Protein AF-A0A821A678-F1 (afdb_monomer_lite)

Structure (mmCIF, N/CA/C/O backbone):
data_AF-A0A821A678-F1
#
_entry.id   AF-A0A821A678-F1
#
loop_
_atom_site.group_PDB
_atom_site.id
_atom_site.type_symbol
_atom_site.label_atom_id
_atom_site.label_alt_id
_atom_site.label_comp_id
_atom_site.label_asym_id
_atom_site.label_entity_id
_atom_site.label_seq_id
_atom_site.pdbx_PDB_ins_code
_atom_site.Cartn_x
_atom_site.Cartn_y
_atom_site.Cartn_z
_atom_site.occupancy
_atom_site.B_iso_or_equiv
_atom_site.auth_seq_id
_atom_site.auth_comp_id
_atom_site.auth_asym_id
_atom_site.auth_atom_id
_atom_site.pdbx_PDB_model_num
ATOM 1 N N . MET A 1 1 ? 10.673 -3.385 -6.335 1.00 91.31 1 MET A N 1
ATOM 2 C CA . MET A 1 1 ? 9.735 -3.909 -7.365 1.00 91.31 1 MET A CA 1
ATOM 3 C C . MET A 1 1 ? 10.298 -3.619 -8.754 1.00 91.31 1 MET A C 1
ATOM 5 O O . MET A 1 1 ? 10.799 -2.521 -8.944 1.00 91.31 1 MET A O 1
ATOM 9 N N . LEU A 1 2 ? 10.217 -4.550 -9.714 1.00 95.25 2 LEU A N 1
ATOM 10 C CA . LEU A 1 2 ? 10.747 -4.357 -11.073 1.00 95.25 2 LEU A CA 1
ATOM 11 C C . LEU A 1 2 ? 9.657 -4.546 -12.132 1.00 95.25 2 LEU A C 1
ATOM 13 O O . LEU A 1 2 ? 8.991 -5.575 -12.169 1.00 95.25 2 LEU A O 1
ATOM 17 N N . ILE A 1 3 ? 9.540 -3.573 -13.033 1.00 97.12 3 ILE A N 1
ATOM 18 C CA . ILE A 1 3 ? 8.805 -3.689 -14.294 1.00 97.12 3 ILE A CA 1
ATOM 19 C C . ILE A 1 3 ? 9.827 -3.499 -15.412 1.00 97.12 3 ILE A C 1
ATOM 21 O O . ILE A 1 3 ? 10.533 -2.486 -15.424 1.00 97.12 3 ILE A O 1
ATOM 25 N N . LEU A 1 4 ? 9.930 -4.463 -16.334 1.00 97.50 4 LEU A N 1
ATOM 26 C CA . LEU A 1 4 ? 10.913 -4.372 -17.417 1.00 97.50 4 LEU A CA 1
ATOM 27 C C . LEU A 1 4 ? 10.661 -3.108 -18.259 1.00 97.50 4 LEU A C 1
ATOM 29 O O . LEU A 1 4 ? 9.494 -2.783 -18.504 1.00 97.50 4 LEU A O 1
ATOM 33 N N . PRO A 1 5 ? 11.718 -2.432 -18.752 1.00 97.25 5 PRO A N 1
ATOM 34 C CA . PRO A 1 5 ? 11.612 -1.162 -19.473 1.00 97.25 5 PRO A CA 1
ATOM 35 C C . PRO A 1 5 ? 10.503 -1.074 -20.540 1.00 97.25 5 PRO A C 1
ATOM 37 O O . PRO A 1 5 ? 9.757 -0.095 -20.513 1.00 97.2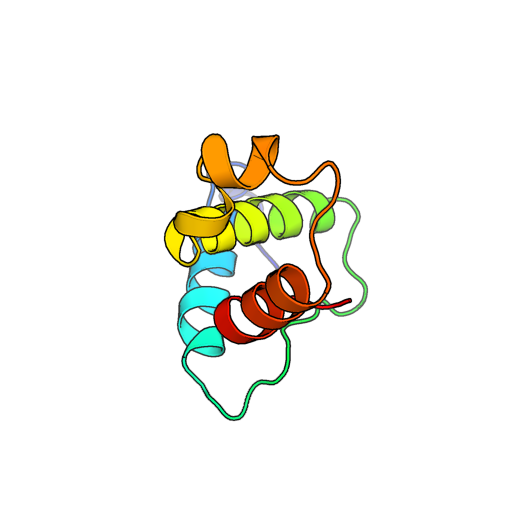5 5 PRO A O 1
ATOM 40 N N . PRO A 1 6 ? 10.288 -2.073 -21.428 1.00 97.88 6 PRO A N 1
ATOM 41 C CA . PRO A 1 6 ? 9.236 -1.974 -22.450 1.00 97.88 6 PRO A CA 1
ATOM 42 C C . PRO A 1 6 ? 7.799 -1.974 -21.894 1.00 97.88 6 PRO A C 1
ATOM 44 O O . PRO A 1 6 ? 6.865 -1.613 -22.613 1.00 97.88 6 PRO A O 1
ATOM 47 N N . TYR A 1 7 ? 7.610 -2.360 -20.629 1.00 97.62 7 TYR A N 1
ATOM 48 C CA . TYR A 1 7 ? 6.314 -2.435 -19.947 1.00 97.62 7 TYR A CA 1
ATOM 49 C C . TYR A 1 7 ? 6.127 -1.326 -18.897 1.00 97.62 7 TYR A C 1
ATOM 51 O O . TYR A 1 7 ? 5.142 -1.306 -18.163 1.00 97.62 7 TYR A O 1
ATOM 59 N N . GLN A 1 8 ? 7.049 -0.374 -18.785 1.00 96.31 8 GLN A N 1
ATOM 60 C CA . GLN A 1 8 ? 6.886 0.738 -17.850 1.00 96.31 8 GLN A CA 1
ATOM 61 C C . GLN A 1 8 ? 5.824 1.735 -18.340 1.00 96.31 8 GLN A C 1
ATOM 63 O O . GLN A 1 8 ? 5.483 1.784 -19.521 1.00 96.31 8 GLN A O 1
ATOM 68 N N . ARG A 1 9 ? 5.271 2.530 -17.411 1.00 94.44 9 ARG A N 1
ATOM 69 C CA . ARG A 1 9 ? 4.270 3.592 -17.670 1.00 94.44 9 ARG A CA 1
ATOM 70 C C . ARG A 1 9 ? 2.958 3.134 -18.334 1.00 94.44 9 ARG A C 1
ATOM 72 O O . ARG A 1 9 ? 2.234 3.945 -18.895 1.00 94.44 9 ARG A O 1
ATOM 79 N N . ARG A 1 10 ? 2.618 1.844 -18.227 1.00 96.75 10 ARG A N 1
ATOM 80 C CA . ARG A 1 10 ? 1.360 1.251 -18.739 1.00 96.75 10 ARG A CA 1
ATOM 81 C C . ARG A 1 10 ? 0.444 0.699 -17.639 1.00 96.75 10 ARG A C 1
ATOM 83 O O . ARG A 1 10 ? -0.439 -0.103 -17.906 1.00 96.75 10 ARG A O 1
ATOM 90 N N . GLY A 1 11 ? 0.688 1.076 -16.383 1.00 96.12 11 GLY A N 1
ATOM 91 C CA . GLY A 1 11 ? -0.101 0.621 -15.231 1.00 96.12 11 GLY A CA 1
ATOM 92 C C . GLY A 1 11 ? 0.299 -0.742 -14.651 1.00 96.12 11 GLY A C 1
ATOM 93 O O . GLY A 1 11 ? -0.231 -1.123 -13.614 1.00 96.12 11 GLY A O 1
ATOM 94 N N . HIS A 1 12 ? 1.271 -1.455 -15.231 1.00 97.81 12 HIS A N 1
ATOM 95 C CA . HIS A 1 12 ? 1.681 -2.777 -14.734 1.00 97.81 12 HIS A CA 1
ATOM 96 C C . HIS A 1 12 ? 2.184 -2.768 -13.284 1.00 97.81 12 HIS A C 1
ATOM 98 O O . HIS A 1 12 ? 1.834 -3.667 -12.526 1.00 97.81 12 HIS A O 1
ATOM 104 N N . GLY A 1 13 ? 2.939 -1.741 -12.876 1.00 97.31 13 GLY A N 1
ATOM 105 C CA . GLY A 1 13 ? 3.373 -1.591 -11.482 1.00 97.31 13 GLY A CA 1
ATOM 106 C C . GLY A 1 13 ? 2.196 -1.470 -10.511 1.00 97.31 13 GLY A C 1
ATOM 107 O O . GLY A 1 13 ? 2.179 -2.143 -9.487 1.00 97.31 13 GLY A O 1
ATOM 108 N N . ARG A 1 14 ? 1.175 -0.684 -10.879 1.00 97.25 14 ARG A N 1
ATOM 109 C CA . ARG A 1 14 ? -0.065 -0.542 -10.102 1.00 97.25 14 ARG A CA 1
ATOM 110 C C . ARG A 1 14 ? -0.788 -1.878 -10.006 1.00 97.25 14 ARG A C 1
ATOM 112 O O . ARG A 1 14 ? -1.064 -2.326 -8.904 1.00 97.25 14 ARG A O 1
ATOM 119 N N . CYS A 1 15 ? -1.027 -2.546 -11.137 1.00 97.81 15 CYS A N 1
ATOM 120 C CA . CYS A 1 15 ? -1.704 -3.844 -11.160 1.00 97.81 15 CYS A CA 1
ATOM 121 C C . CYS A 1 15 ? -0.984 -4.892 -10.302 1.00 97.81 15 CYS A C 1
ATOM 123 O O . CYS A 1 15 ? -1.633 -5.602 -9.536 1.00 97.81 15 CYS A O 1
ATOM 125 N N . LEU A 1 16 ? 0.346 -4.969 -10.412 1.00 98.00 16 LEU A N 1
ATOM 126 C CA . LEU A 1 16 ? 1.161 -5.900 -9.638 1.00 98.00 16 LEU A CA 1
ATOM 127 C C . LEU A 1 16 ? 1.059 -5.608 -8.138 1.00 98.00 16 LEU A C 1
ATOM 129 O O . LEU A 1 16 ? 0.759 -6.509 -7.359 1.00 98.00 16 LEU A O 1
ATOM 133 N N . LEU A 1 17 ? 1.250 -4.350 -7.739 1.00 97.19 17 LEU A N 1
ATOM 134 C CA . LEU A 1 17 ? 1.196 -3.959 -6.335 1.00 97.19 17 LEU A CA 1
ATOM 135 C C . LEU A 1 17 ? -0.208 -4.170 -5.748 1.00 97.19 17 LEU A C 1
ATOM 137 O O . LEU A 1 17 ? -0.351 -4.762 -4.684 1.00 97.19 17 LEU A O 1
ATOM 141 N N . THR A 1 18 ? -1.262 -3.793 -6.475 1.00 97.44 18 THR A N 1
ATOM 142 C CA . THR A 1 18 ? -2.651 -4.054 -6.076 1.00 97.44 18 THR A CA 1
ATOM 143 C C . THR A 1 18 ? -2.935 -5.549 -5.913 1.00 97.44 18 THR A C 1
ATOM 145 O O . THR A 1 18 ? -3.669 -5.929 -5.000 1.00 97.44 18 THR A O 1
ATOM 148 N N . ALA A 1 19 ? -2.385 -6.414 -6.771 1.00 97.56 19 ALA A N 1
ATOM 149 C CA . ALA A 1 19 ? -2.541 -7.862 -6.636 1.00 97.56 19 ALA A CA 1
ATOM 150 C C . ALA A 1 19 ? -1.872 -8.385 -5.356 1.00 97.56 19 ALA A C 1
ATOM 152 O O . ALA A 1 19 ? -2.523 -9.104 -4.601 1.00 97.56 19 ALA A O 1
ATOM 153 N N . ILE A 1 20 ? -0.637 -7.949 -5.076 1.00 96.62 20 ILE A N 1
ATOM 154 C CA . ILE A 1 20 ? 0.104 -8.294 -3.851 1.00 96.62 20 ILE A CA 1
ATOM 155 C C . ILE A 1 20 ? -0.700 -7.897 -2.607 1.00 96.62 20 ILE A C 1
ATOM 157 O O . ILE A 1 20 ? -0.981 -8.740 -1.761 1.00 96.62 20 ILE A O 1
ATOM 161 N N . TYR A 1 21 ? -1.154 -6.644 -2.5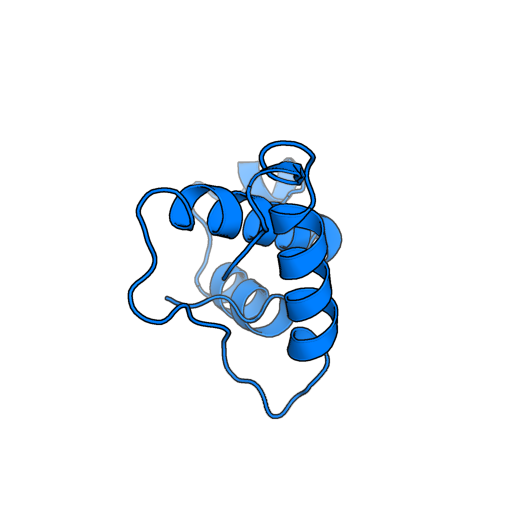20 1.00 96.25 21 TYR A N 1
ATOM 162 C CA . TYR A 1 21 ? -1.957 -6.179 -1.383 1.00 96.25 21 TYR A CA 1
ATOM 163 C C . TYR A 1 21 ? -3.285 -6.937 -1.238 1.00 96.25 21 TYR A C 1
ATOM 165 O O . TYR A 1 21 ? -3.720 -7.239 -0.128 1.00 96.25 21 TYR A O 1
ATOM 173 N N . ASN A 1 22 ? -3.962 -7.245 -2.349 1.00 95.94 22 ASN A N 1
ATOM 174 C CA . ASN A 1 22 ? -5.229 -7.977 -2.309 1.00 95.94 22 ASN A CA 1
ATOM 175 C C . ASN A 1 22 ? -5.084 -9.418 -1.818 1.00 95.94 22 ASN A C 1
ATOM 177 O O . ASN A 1 22 ? -6.063 -9.965 -1.304 1.00 95.94 22 ASN A O 1
ATOM 181 N N . ASP A 1 23 ? -3.921 -10.022 -2.029 1.00 96.12 23 ASP A N 1
ATOM 182 C CA . ASP A 1 23 ? -3.592 -11.342 -1.514 1.00 96.12 23 ASP A CA 1
ATOM 183 C C . ASP A 1 23 ? -3.209 -11.252 -0.032 1.00 96.12 23 ASP A C 1
ATOM 185 O O . ASP A 1 23 ? -3.922 -11.772 0.827 1.00 96.12 23 ASP A O 1
ATOM 189 N N . LEU A 1 24 ? -2.178 -10.462 0.280 1.00 95.75 24 LEU A N 1
ATOM 190 C CA . LEU A 1 24 ? -1.597 -10.376 1.620 1.00 95.75 24 LEU A CA 1
ATOM 191 C C . LEU A 1 24 ? -2.561 -9.837 2.682 1.00 95.75 24 LEU A C 1
ATOM 193 O O . LEU A 1 24 ? -2.550 -10.341 3.801 1.00 95.75 24 LEU A O 1
ATOM 197 N N . ARG A 1 25 ? -3.448 -8.876 2.372 1.00 94.19 25 ARG A N 1
ATOM 198 C CA . ARG A 1 25 ? -4.367 -8.339 3.400 1.00 94.19 25 ARG A CA 1
ATOM 199 C C . ARG A 1 25 ? -5.364 -9.374 3.930 1.00 94.19 25 ARG A C 1
ATOM 201 O O . ARG A 1 25 ? -5.959 -9.161 4.980 1.00 94.19 25 ARG A O 1
ATOM 208 N N . LYS A 1 26 ? -5.623 -10.443 3.166 1.00 93.69 26 LYS A N 1
ATOM 209 C CA . LYS A 1 26 ? -6.542 -11.519 3.567 1.00 93.69 26 LYS A CA 1
ATOM 210 C C . LYS A 1 26 ? -5.884 -12.492 4.543 1.00 93.69 26 LYS A C 1
ATOM 212 O O . LYS A 1 26 ? -6.592 -13.266 5.180 1.00 93.69 26 LYS A O 1
ATOM 217 N N . ASP A 1 27 ? -4.557 -12.476 4.635 1.00 95.00 27 ASP A N 1
ATOM 218 C CA . ASP A 1 27 ? -3.808 -13.325 5.545 1.00 95.00 27 ASP A CA 1
ATOM 219 C C . ASP A 1 27 ? -3.748 -12.674 6.931 1.00 95.00 27 ASP A C 1
ATOM 221 O O . ASP A 1 27 ? -3.090 -11.656 7.141 1.00 95.00 27 ASP A O 1
ATOM 225 N N . SER A 1 28 ? -4.425 -13.285 7.904 1.00 93.00 28 SER A N 1
ATOM 226 C CA . SER A 1 28 ? -4.464 -12.800 9.287 1.00 93.00 28 SER A CA 1
ATOM 227 C C . SER A 1 28 ? -3.109 -12.859 9.998 1.00 93.00 28 SER A C 1
ATOM 229 O O . SER A 1 28 ? -2.973 -12.303 11.085 1.00 93.00 28 SER A O 1
ATOM 231 N N . ARG A 1 29 ? -2.116 -13.552 9.427 1.00 95.50 29 ARG A N 1
ATOM 232 C CA . ARG A 1 29 ? -0.746 -13.614 9.957 1.00 95.50 29 ARG A CA 1
ATOM 233 C C . ARG A 1 29 ? 0.077 -12.384 9.572 1.00 95.50 29 ARG A C 1
ATOM 235 O O . ARG A 1 29 ? 1.131 -12.168 10.162 1.00 95.50 29 ARG A O 1
ATOM 242 N N . ILE A 1 30 ? -0.379 -11.601 8.593 1.00 94.69 30 ILE A N 1
ATOM 243 C CA . ILE A 1 30 ? 0.299 -10.390 8.129 1.00 94.69 30 ILE A CA 1
ATOM 244 C C . ILE A 1 30 ? -0.176 -9.192 8.955 1.00 94.69 30 ILE A C 1
ATOM 246 O O . ILE A 1 30 ? -1.370 -8.888 9.013 1.00 94.69 30 ILE A O 1
ATOM 250 N N . GLN A 1 31 ? 0.779 -8.506 9.584 1.00 92.88 31 GLN A N 1
ATOM 251 C CA . GLN A 1 31 ? 0.527 -7.307 10.383 1.00 92.88 31 GLN A CA 1
ATOM 252 C C . GLN A 1 31 ? 0.420 -6.057 9.501 1.00 92.88 31 GLN A C 1
ATOM 254 O O . GLN A 1 31 ? -0.576 -5.340 9.567 1.00 92.88 31 GLN A O 1
ATOM 259 N N . ASP A 1 32 ? 1.430 -5.814 8.673 1.00 93.75 32 ASP A N 1
ATOM 260 C CA . ASP A 1 32 ? 1.514 -4.698 7.738 1.00 93.75 32 ASP A CA 1
ATOM 261 C C . ASP A 1 32 ? 2.402 -5.052 6.532 1.00 93.75 32 ASP A C 1
ATOM 263 O O . ASP A 1 32 ? 3.124 -6.051 6.536 1.00 93.75 32 ASP A O 1
ATOM 267 N N . ILE A 1 33 ? 2.289 -4.265 5.460 1.00 94.06 33 ILE A N 1
ATOM 268 C CA . ILE A 1 33 ? 3.039 -4.433 4.211 1.00 94.06 33 ILE A CA 1
ATOM 269 C C . ILE A 1 33 ? 3.980 -3.238 4.050 1.00 94.06 33 ILE A C 1
ATOM 271 O O . ILE A 1 33 ? 3.533 -2.102 3.904 1.00 94.06 33 ILE A O 1
ATOM 275 N N . THR A 1 34 ? 5.286 -3.508 4.031 1.00 94.25 34 THR A N 1
ATOM 276 C CA . THR A 1 34 ? 6.350 -2.500 3.931 1.00 94.25 34 THR A CA 1
ATOM 277 C C . THR A 1 34 ? 7.139 -2.628 2.626 1.00 94.25 34 THR A C 1
ATOM 279 O O . THR A 1 34 ? 7.148 -3.674 1.974 1.00 94.25 34 THR A O 1
ATOM 282 N N . GLY A 1 35 ? 7.803 -1.541 2.225 1.00 91.50 35 GLY A N 1
ATOM 283 C CA . GLY A 1 35 ? 8.815 -1.551 1.168 1.00 91.50 35 GLY A CA 1
ATOM 284 C C . GLY A 1 35 ? 10.213 -1.466 1.775 1.00 91.50 35 GLY A C 1
ATOM 285 O O . GLY A 1 35 ? 10.460 -0.599 2.607 1.00 91.50 35 GLY A O 1
ATOM 286 N N . GLU A 1 36 ? 11.117 -2.348 1.357 1.00 94.25 36 GLU A N 1
ATOM 287 C CA . GLU A 1 36 ? 12.547 -2.249 1.666 1.00 94.25 36 GLU A CA 1
ATOM 288 C C . GLU A 1 36 ? 13.159 -1.128 0.817 1.00 94.25 36 GLU A C 1
ATOM 290 O O . GLU A 1 36 ? 13.074 -1.191 -0.412 1.00 94.25 36 GLU A O 1
ATOM 295 N N . ASP A 1 37 ? 13.697 -0.094 1.473 1.00 94.38 37 ASP A N 1
ATOM 296 C CA . ASP A 1 37 ? 14.327 1.087 0.863 1.00 94.38 37 ASP A CA 1
ATOM 297 C C . ASP A 1 37 ? 13.587 1.599 -0.393 1.00 94.38 37 ASP A C 1
ATOM 299 O O . ASP A 1 37 ? 14.102 1.525 -1.517 1.00 94.38 37 ASP A O 1
ATOM 303 N N . PRO A 1 38 ? 12.334 2.079 -0.239 1.00 93.44 38 PRO A N 1
ATOM 304 C CA . PRO A 1 38 ? 11.494 2.435 -1.373 1.00 93.44 38 PRO A CA 1
ATOM 305 C C . PRO A 1 38 ? 12.118 3.579 -2.176 1.00 93.44 38 PRO A C 1
ATOM 307 O O . PRO A 1 38 ? 12.494 4.612 -1.626 1.00 93.44 38 PRO A O 1
ATOM 310 N N . SER A 1 39 ? 12.183 3.411 -3.497 1.00 94.50 39 SER A N 1
ATOM 311 C CA . SER A 1 39 ? 12.652 4.469 -4.391 1.00 94.50 39 SER A CA 1
ATOM 312 C C . SER A 1 39 ? 11.647 5.619 -4.491 1.00 94.50 39 SER A C 1
ATOM 314 O O . SER A 1 39 ? 10.440 5.420 -4.328 1.00 94.50 39 SER A O 1
ATOM 316 N N . ASP A 1 40 ? 12.129 6.802 -4.876 1.00 95.38 40 ASP A N 1
ATOM 317 C CA . ASP A 1 40 ? 11.293 7.997 -5.074 1.00 95.38 40 ASP A CA 1
ATOM 318 C C . ASP A 1 40 ? 10.147 7.773 -6.074 1.00 95.38 40 ASP A C 1
ATOM 320 O O . ASP A 1 40 ? 9.072 8.351 -5.942 1.00 95.38 40 ASP A O 1
ATOM 324 N N . GLU A 1 41 ? 10.338 6.900 -7.068 1.00 92.44 41 GLU A N 1
ATOM 325 C CA . GLU A 1 41 ? 9.289 6.538 -8.029 1.00 92.44 41 GLU A CA 1
ATOM 326 C C . GLU A 1 41 ? 8.278 5.525 -7.467 1.00 92.44 41 GLU A C 1
ATOM 328 O O . GLU A 1 41 ? 7.143 5.443 -7.945 1.00 92.44 41 GLU A O 1
ATOM 333 N N . PHE A 1 42 ? 8.674 4.729 -6.469 1.00 94.69 42 PHE A N 1
ATOM 334 C CA . PHE A 1 42 ? 7.810 3.727 -5.850 1.00 94.69 42 PHE A CA 1
ATOM 335 C C . PHE A 1 42 ? 6.834 4.350 -4.849 1.00 94.69 42 PHE A C 1
ATOM 337 O O . PHE A 1 42 ? 5.687 3.909 -4.784 1.00 94.69 42 PHE A O 1
ATOM 344 N N . ILE A 1 43 ? 7.255 5.381 -4.110 1.00 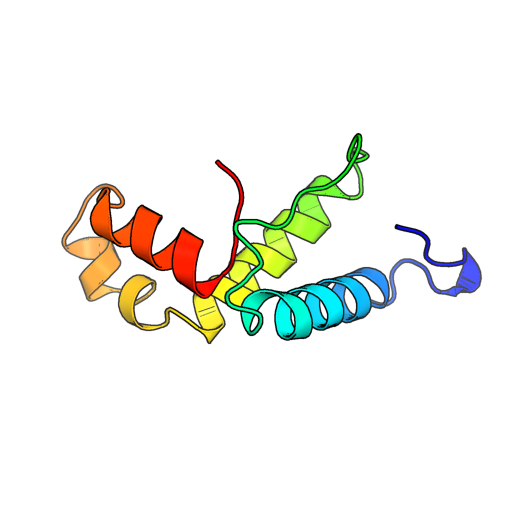95.06 43 ILE A N 1
ATOM 345 C CA . ILE A 1 43 ? 6.435 6.020 -3.068 1.00 95.06 43 ILE A CA 1
ATOM 346 C C . ILE A 1 43 ? 5.071 6.488 -3.623 1.00 95.06 43 ILE A C 1
ATOM 348 O O . ILE A 1 43 ? 4.049 6.006 -3.130 1.00 95.06 43 ILE A O 1
ATOM 352 N N . PRO A 1 44 ? 4.989 7.279 -4.718 1.00 95.19 44 PRO A N 1
ATOM 353 C CA . PRO A 1 44 ? 3.702 7.733 -5.254 1.00 95.19 44 PRO A CA 1
ATOM 354 C C . PRO A 1 44 ? 2.814 6.589 -5.754 1.00 95.19 44 PRO A C 1
ATOM 356 O O . PRO A 1 44 ? 1.586 6.664 -5.698 1.00 95.19 44 PRO A O 1
ATOM 359 N N . LEU A 1 45 ? 3.425 5.516 -6.266 1.00 95.81 45 LEU A N 1
ATOM 360 C CA . LEU A 1 45 ? 2.696 4.332 -6.703 1.00 95.81 45 LEU A CA 1
ATOM 361 C C . LEU A 1 45 ? 2.079 3.588 -5.512 1.00 95.81 45 LEU A C 1
ATOM 363 O O . LEU A 1 45 ? 0.930 3.149 -5.595 1.00 95.81 45 LEU A O 1
ATOM 367 N N . SER A 1 46 ? 2.841 3.448 -4.426 1.00 94.88 46 SER A N 1
ATOM 368 C CA . SER A 1 46 ? 2.380 2.830 -3.185 1.00 94.88 46 SER A CA 1
ATOM 369 C C . SER A 1 46 ? 1.250 3.634 -2.549 1.00 94.88 46 SER A C 1
ATOM 371 O O . SER A 1 46 ? 0.236 3.049 -2.164 1.00 94.88 46 SER A O 1
ATOM 373 N N . ASP A 1 47 ? 1.367 4.963 -2.519 1.00 94.50 47 ASP A N 1
ATOM 374 C CA . ASP A 1 47 ? 0.331 5.861 -1.997 1.00 94.50 47 ASP A CA 1
ATOM 375 C C . ASP A 1 47 ? -0.969 5.739 -2.795 1.00 94.50 47 ASP A C 1
ATOM 377 O O . ASP A 1 47 ? -2.048 5.571 -2.222 1.00 94.50 47 ASP A O 1
ATOM 381 N N . LEU A 1 48 ? -0.871 5.747 -4.129 1.00 95.19 48 LEU A N 1
ATOM 382 C CA . LEU A 1 48 ? -2.026 5.579 -5.007 1.00 95.19 48 LEU A CA 1
ATOM 383 C C . LEU A 1 48 ? -2.734 4.242 -4.754 1.00 95.19 48 LEU A C 1
ATOM 385 O O . LEU A 1 48 ? -3.952 4.209 -4.583 1.00 95.19 48 LEU A O 1
ATOM 389 N N . VAL A 1 49 ? -1.984 3.137 -4.714 1.00 95.94 49 VAL A N 1
ATOM 390 C CA . VAL A 1 49 ? -2.562 1.806 -4.476 1.00 95.94 49 VAL A CA 1
ATOM 391 C C . VAL A 1 49 ? -3.191 1.722 -3.086 1.00 95.94 49 VAL A C 1
ATOM 393 O O . VAL A 1 49 ? -4.294 1.194 -2.954 1.00 95.94 49 VAL A O 1
ATOM 396 N N . SER A 1 50 ? -2.545 2.286 -2.068 1.00 93.00 50 SER A N 1
ATOM 397 C CA . SER A 1 50 ? -3.066 2.325 -0.699 1.00 93.00 50 SER A CA 1
ATOM 398 C C . SER A 1 50 ? -4.389 3.089 -0.616 1.00 93.00 50 SER A C 1
ATOM 400 O O . SER A 1 50 ? -5.349 2.598 -0.021 1.00 93.00 50 SER A O 1
ATOM 402 N N . LEU A 1 51 ? -4.485 4.248 -1.274 1.00 92.81 51 LEU A N 1
ATOM 403 C CA . LEU A 1 51 ? -5.722 5.030 -1.350 1.00 92.81 51 LEU A CA 1
ATOM 404 C C . LEU A 1 51 ? -6.843 4.270 -2.063 1.00 92.81 51 LEU A C 1
ATOM 406 O O . LEU A 1 51 ? -7.980 4.272 -1.593 1.00 92.81 51 LEU A O 1
ATOM 410 N N . GLU A 1 52 ? -6.538 3.585 -3.165 1.00 94.00 52 GLU A N 1
ATOM 411 C CA . GLU A 1 52 ? -7.520 2.777 -3.896 1.00 94.00 52 GLU A CA 1
ATOM 412 C C . GLU A 1 52 ? -8.044 1.602 -3.064 1.00 94.00 52 GLU A C 1
ATOM 414 O O . GLU A 1 52 ? -9.236 1.290 -3.109 1.00 94.00 52 GLU A O 1
ATOM 419 N N . LEU A 1 53 ? -7.177 0.964 -2.274 1.00 93.25 53 LEU A N 1
ATOM 420 C CA . LEU A 1 53 ? -7.572 -0.094 -1.345 1.00 93.25 53 LEU A CA 1
ATOM 421 C C . LEU A 1 53 ? -8.463 0.458 -0.232 1.00 93.25 53 LEU A C 1
ATOM 423 O O . LEU A 1 53 ? -9.526 -0.105 0.021 1.00 93.25 53 LEU A O 1
ATOM 427 N N . CYS A 1 54 ? -8.075 1.578 0.379 1.00 92.12 54 CYS A N 1
ATOM 428 C CA . CYS A 1 54 ? -8.872 2.246 1.402 1.00 92.12 54 CYS A CA 1
ATOM 429 C C . CYS A 1 54 ? -10.246 2.650 0.864 1.00 92.12 54 CYS A C 1
ATOM 431 O O . CYS A 1 54 ? -11.256 2.313 1.469 1.00 92.12 54 CYS A O 1
ATOM 433 N N . HIS A 1 55 ? -10.323 3.280 -0.308 1.00 91.81 55 HIS A N 1
ATOM 434 C CA . HIS A 1 55 ? -11.609 3.627 -0.911 1.00 91.81 55 HIS A CA 1
ATOM 435 C C . HIS A 1 55 ? -12.464 2.375 -1.172 1.00 91.81 55 HIS A C 1
ATOM 437 O O . HIS A 1 55 ? -13.682 2.393 -0.989 1.00 91.81 55 HIS A O 1
ATOM 443 N N . LYS A 1 56 ? -11.846 1.278 -1.619 1.00 93.44 56 LYS A N 1
ATOM 4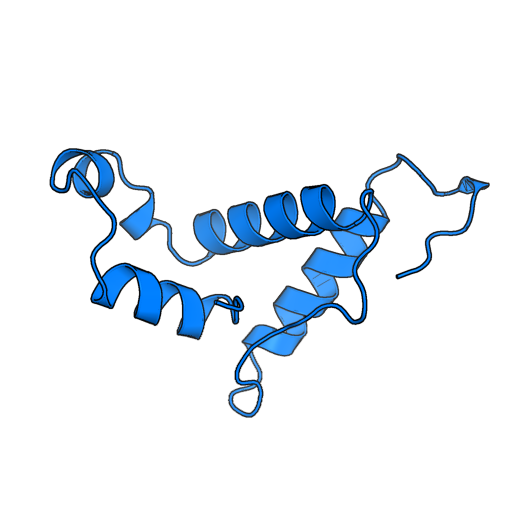44 C CA . LYS A 1 56 ? -12.563 0.047 -1.959 1.00 93.44 56 LYS A CA 1
ATOM 445 C C . LYS A 1 56 ? -13.082 -0.709 -0.735 1.00 93.44 56 LYS A C 1
ATOM 447 O O . LYS A 1 56 ? -14.187 -1.240 -0.794 1.00 93.44 56 LYS A O 1
ATOM 452 N N . TYR A 1 57 ? -12.285 -0.811 0.327 1.00 92.56 57 TYR A N 1
ATOM 453 C CA . TYR A 1 57 ? -12.591 -1.657 1.488 1.00 92.56 57 TYR A CA 1
ATOM 454 C C . TYR A 1 57 ? -13.073 -0.879 2.713 1.00 92.56 57 TYR A C 1
ATOM 456 O O . TYR A 1 57 ? -13.578 -1.493 3.646 1.00 92.56 57 TYR A O 1
ATOM 464 N N . LEU A 1 58 ? -12.962 0.450 2.702 1.00 91.00 58 LEU A N 1
ATOM 465 C CA . LEU A 1 58 ? -13.387 1.335 3.787 1.00 91.00 58 LEU A CA 1
ATOM 466 C C . LEU A 1 58 ? -14.333 2.435 3.270 1.00 91.00 58 LEU A C 1
ATOM 468 O O . LEU A 1 58 ? -14.109 3.608 3.577 1.00 91.00 58 LEU A O 1
ATOM 472 N N . PRO A 1 59 ? -15.381 2.115 2.483 1.00 88.00 59 PRO A N 1
ATOM 473 C CA . PRO A 1 59 ? -16.229 3.131 1.852 1.00 88.00 59 PRO A CA 1
ATOM 474 C C . PRO A 1 59 ? -16.832 4.109 2.871 1.00 88.00 59 PRO A C 1
ATOM 476 O O . PRO A 1 59 ? -16.935 5.301 2.590 1.00 88.00 59 PRO A O 1
ATOM 479 N N . ASP A 1 60 ? -17.129 3.630 4.081 1.00 85.69 60 ASP A N 1
ATOM 480 C CA . ASP A 1 60 ? -17.715 4.421 5.165 1.00 85.69 60 ASP A CA 1
ATOM 481 C C . ASP A 1 60 ? -16.791 5.539 5.673 1.00 85.69 60 ASP A C 1
ATOM 483 O O . ASP A 1 60 ? -17.270 6.599 6.085 1.00 85.69 60 ASP A O 1
ATOM 487 N N . LEU A 1 61 ? -15.466 5.347 5.601 1.00 82.75 61 LEU A N 1
ATOM 488 C CA . LEU A 1 61 ? -14.487 6.379 5.967 1.00 82.75 61 LEU A CA 1
ATOM 489 C C . LEU A 1 61 ? -14.417 7.502 4.925 1.00 82.75 61 LEU A C 1
ATOM 491 O O . LEU A 1 61 ? -14.060 8.628 5.267 1.00 82.75 61 LEU A O 1
ATOM 495 N N . PHE A 1 62 ? -14.780 7.212 3.672 1.00 81.12 62 PHE A N 1
ATOM 496 C CA . PHE A 1 62 ? -14.751 8.169 2.562 1.00 81.12 62 PHE A CA 1
ATOM 497 C C . PHE A 1 62 ? -16.115 8.816 2.285 1.00 81.12 62 PHE A C 1
ATOM 499 O O . PHE A 1 62 ? -16.245 9.620 1.360 1.00 81.12 62 PHE A O 1
ATOM 506 N N . LEU A 1 63 ? -17.138 8.519 3.094 1.00 84.12 63 LEU A N 1
ATOM 507 C CA . LEU A 1 63 ? -18.419 9.213 3.016 1.00 84.12 63 LEU A CA 1
ATOM 508 C C . LEU A 1 63 ? -18.245 10.686 3.387 1.00 84.12 63 LEU A C 1
ATOM 510 O O . LEU A 1 63 ? -17.629 11.032 4.397 1.00 84.12 63 LEU A O 1
ATOM 514 N N . LYS A 1 64 ? -18.874 11.566 2.601 1.00 82.12 64 LYS A N 1
ATOM 515 C CA . LYS A 1 64 ? -18.872 13.016 2.836 1.00 82.12 64 LYS A CA 1
ATOM 516 C C . LYS A 1 64 ? -19.274 13.356 4.272 1.00 82.12 64 LYS A C 1
ATOM 518 O O . LYS A 1 64 ? -18.673 14.223 4.886 1.00 82.12 64 LYS A O 1
ATOM 523 N N . GLU A 1 65 ? -20.260 12.660 4.821 1.00 81.88 65 GLU A N 1
ATOM 524 C CA . GLU A 1 65 ? -20.712 12.861 6.198 1.00 81.88 65 GLU A CA 1
ATOM 525 C C . GLU A 1 65 ? -19.636 12.502 7.227 1.00 81.88 65 GLU A C 1
ATOM 527 O O . GLU A 1 65 ? -19.426 13.265 8.164 1.00 81.88 65 GLU A O 1
ATOM 532 N N . SER A 1 66 ? -18.933 11.382 7.047 1.00 75.75 66 SER A N 1
ATOM 533 C CA . SER A 1 66 ? -17.834 10.948 7.921 1.00 75.75 66 SER A CA 1
ATOM 534 C C . SER A 1 66 ? -16.669 11.940 7.895 1.00 75.75 66 SER A C 1
ATOM 536 O O . SER A 1 66 ? -16.122 12.291 8.942 1.00 75.75 66 SER A O 1
ATOM 538 N N . ILE A 1 67 ? -16.344 12.452 6.705 1.00 77.12 67 ILE A N 1
ATOM 539 C CA . ILE A 1 67 ? -15.285 13.448 6.496 1.00 77.12 67 ILE A CA 1
ATOM 540 C C . ILE A 1 67 ? -15.687 14.815 7.072 1.00 77.12 67 ILE A C 1
ATOM 542 O O . ILE A 1 67 ? -14.856 15.513 7.638 1.00 77.12 67 ILE A O 1
ATOM 546 N N . LEU A 1 68 ? -16.957 15.217 6.952 1.00 80.00 68 LEU A N 1
ATOM 547 C CA . LEU A 1 68 ? -17.428 16.522 7.432 1.00 80.00 68 LEU A CA 1
ATOM 548 C C . LEU A 1 68 ? -17.702 16.561 8.941 1.00 80.00 68 LEU A C 1
ATOM 550 O O . LEU A 1 68 ? -17.613 17.631 9.538 1.00 80.00 68 LEU A O 1
ATOM 554 N N . LYS A 1 69 ? -18.038 15.425 9.566 1.00 76.75 69 LYS A N 1
ATOM 555 C CA . LYS A 1 69 ? -18.284 15.326 11.019 1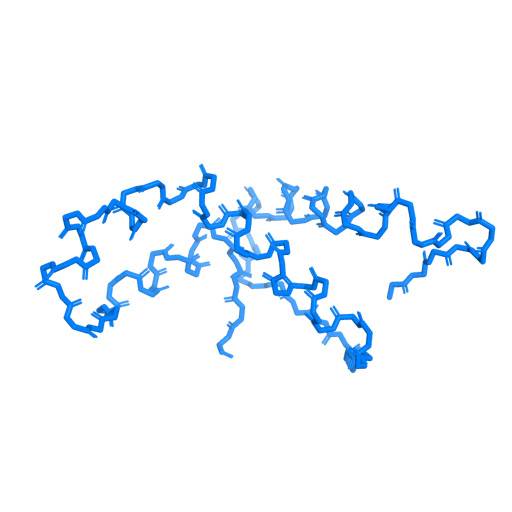.00 76.75 69 LYS A CA 1
ATOM 556 C C . LYS A 1 69 ? -17.015 15.504 11.852 1.00 76.75 69 LYS A C 1
ATOM 558 O O . LYS A 1 69 ? -17.102 15.885 13.017 1.00 76.75 69 LYS A O 1
ATOM 563 N N . THR A 1 70 ? -15.852 15.241 11.266 1.00 70.56 70 THR A N 1
ATOM 564 C CA . THR A 1 70 ? -14.583 15.176 11.989 1.00 70.56 70 THR A CA 1
ATOM 565 C C . THR A 1 70 ? -13.526 15.963 11.232 1.00 70.56 70 THR A C 1
ATOM 567 O O . THR A 1 70 ? -13.206 15.641 10.097 1.00 70.56 70 THR A O 1
ATOM 570 N N . SER A 1 71 ? -12.932 16.983 11.857 1.00 72.38 71 SER A N 1
ATOM 571 C CA . SER A 1 71 ? -11.864 17.779 11.226 1.00 72.38 71 SER A CA 1
ATOM 572 C C . SER A 1 71 ? -10.558 16.999 11.020 1.00 72.38 71 SER A C 1
ATOM 574 O O . SER A 1 71 ? -9.649 17.485 10.348 1.00 72.38 71 SER A O 1
ATOM 576 N N . ARG A 1 72 ? -10.445 15.808 11.627 1.00 78.94 72 ARG A N 1
ATOM 577 C CA . ARG A 1 72 ? -9.302 14.889 11.564 1.00 78.94 72 ARG A CA 1
ATOM 578 C C . ARG A 1 72 ? -9.786 13.443 11.656 1.00 78.94 72 ARG A C 1
ATOM 580 O O . ARG A 1 72 ? -10.812 13.183 12.280 1.00 78.94 72 ARG A O 1
ATOM 587 N N . LEU A 1 73 ? -9.009 12.514 11.099 1.00 82.00 73 LEU A N 1
ATOM 588 C CA . LEU A 1 73 ? -9.207 11.078 11.314 1.00 82.00 73 LEU A CA 1
ATOM 589 C C . LEU A 1 73 ? -9.011 10.739 12.797 1.00 82.00 73 LEU A C 1
ATOM 591 O O . LEU A 1 73 ? -8.025 11.164 13.406 1.00 82.00 73 LEU A O 1
ATOM 595 N N . THR A 1 74 ? -9.941 9.976 13.373 1.00 87.00 74 THR A N 1
ATOM 596 C CA . THR A 1 74 ? -9.797 9.482 14.747 1.00 87.00 74 THR A CA 1
ATOM 597 C C . THR A 1 74 ? -8.830 8.302 14.798 1.00 87.00 74 THR A C 1
ATOM 599 O O . THR A 1 74 ? -8.520 7.679 13.778 1.00 87.00 74 THR A O 1
ATOM 602 N N . LYS A 1 75 ? -8.350 7.967 15.998 1.00 88.69 75 LYS A N 1
ATOM 603 C CA . LYS A 1 75 ? -7.455 6.822 16.188 1.00 88.69 75 LYS A CA 1
ATOM 604 C C . LYS A 1 75 ? -8.128 5.513 15.765 1.00 88.69 75 LYS A C 1
ATOM 606 O O . LYS A 1 75 ? -7.490 4.689 15.126 1.00 88.69 75 LYS A O 1
ATOM 611 N N . GLU A 1 76 ? -9.418 5.365 16.047 1.00 87.81 76 GLU A N 1
ATOM 612 C CA . GLU A 1 76 ? -10.208 4.189 15.683 1.00 87.81 76 GLU A CA 1
ATOM 613 C C . GLU A 1 76 ? -10.314 4.035 14.161 1.00 87.81 76 GLU A C 1
ATOM 615 O O . GLU A 1 76 ? -10.153 2.932 13.649 1.00 87.81 76 GLU A O 1
ATOM 620 N N . MET A 1 77 ? -10.518 5.137 13.425 1.00 86.62 77 MET A N 1
ATOM 621 C CA . MET A 1 77 ? -10.541 5.124 11.955 1.00 86.62 77 MET A CA 1
ATOM 622 C C . MET A 1 77 ? -9.190 4.686 11.379 1.00 86.62 77 MET A C 1
ATOM 624 O O . MET A 1 77 ? -9.142 3.926 10.414 1.00 86.62 77 MET A O 1
ATOM 628 N N . ILE A 1 78 ? -8.093 5.157 11.980 1.00 88.50 78 ILE A N 1
ATOM 629 C CA . ILE A 1 78 ? -6.732 4.803 11.566 1.00 88.50 78 ILE A CA 1
ATOM 630 C C . ILE A 1 78 ? -6.449 3.327 11.863 1.00 88.50 78 ILE A C 1
ATOM 632 O O . ILE A 1 78 ? -5.949 2.620 10.993 1.00 88.50 78 ILE A O 1
ATOM 636 N N . ASP A 1 79 ? -6.767 2.851 13.065 1.00 90.56 79 ASP A N 1
ATOM 637 C CA . ASP A 1 79 ? -6.519 1.464 13.464 1.00 90.56 79 ASP A CA 1
ATOM 638 C C . ASP A 1 79 ? -7.383 0.489 12.643 1.00 90.56 79 ASP A C 1
ATOM 640 O O . ASP A 1 79 ? -6.885 -0.546 12.201 1.00 90.56 79 ASP A O 1
ATOM 644 N N . TYR A 1 80 ? -8.626 0.865 12.324 1.00 89.38 80 TYR A N 1
ATOM 645 C CA . TYR A 1 80 ? -9.478 0.121 11.395 1.00 89.38 80 TYR A CA 1
ATOM 646 C C . TYR A 1 80 ? -8.882 0.064 9.981 1.00 89.38 80 TYR A C 1
ATOM 648 O O . TYR A 1 80 ? -8.805 -1.008 9.379 1.00 89.38 80 TYR A O 1
ATOM 656 N N . ALA A 1 81 ? -8.393 1.193 9.458 1.00 89.38 81 ALA A N 1
ATOM 657 C CA . ALA A 1 81 ? -7.752 1.228 8.147 1.00 89.38 81 ALA A CA 1
ATOM 658 C C . ALA A 1 81 ? -6.475 0.377 8.095 1.00 89.38 81 ALA A C 1
ATOM 660 O O . ALA A 1 81 ? -6.239 -0.322 7.109 1.00 89.38 81 ALA A O 1
ATOM 661 N N . ARG A 1 82 ? -5.671 0.389 9.165 1.00 90.38 82 ARG A N 1
ATOM 662 C CA . ARG A 1 82 ? -4.478 -0.459 9.288 1.00 90.38 82 ARG A CA 1
ATOM 663 C C . ARG A 1 82 ? -4.832 -1.934 9.291 1.00 90.38 82 ARG A C 1
ATOM 665 O O . ARG A 1 82 ? -4.169 -2.702 8.606 1.00 90.38 82 ARG A O 1
ATOM 672 N N . ASP A 1 83 ? -5.877 -2.329 10.007 1.00 90.69 83 ASP A N 1
ATOM 673 C CA . ASP A 1 83 ? -6.254 -3.737 10.058 1.00 90.69 83 ASP A CA 1
ATOM 674 C C . ASP A 1 83 ? -6.779 -4.250 8.708 1.00 90.69 83 ASP A C 1
ATOM 676 O O . ASP A 1 83 ? -6.384 -5.325 8.257 1.00 90.69 83 ASP A O 1
ATOM 680 N N . VAL A 1 84 ? -7.606 -3.460 8.019 1.00 91.38 84 VAL A N 1
ATOM 681 C CA . VAL A 1 84 ? -8.224 -3.868 6.747 1.00 91.38 84 VAL A CA 1
ATOM 682 C C . VAL A 1 84 ? -7.257 -3.778 5.564 1.00 91.38 84 VAL A C 1
ATOM 684 O O . VAL A 1 84 ? -7.254 -4.655 4.695 1.00 91.38 84 VAL A O 1
ATOM 687 N N . CYS A 1 85 ? -6.445 -2.720 5.503 1.00 92.00 85 CYS A N 1
ATOM 688 C CA . CYS A 1 85 ? -5.563 -2.448 4.366 1.00 92.00 85 CYS A CA 1
ATOM 689 C C . CYS A 1 85 ? -4.098 -2.840 4.611 1.00 92.00 85 CYS A C 1
ATOM 691 O O . CYS A 1 85 ? -3.317 -2.799 3.663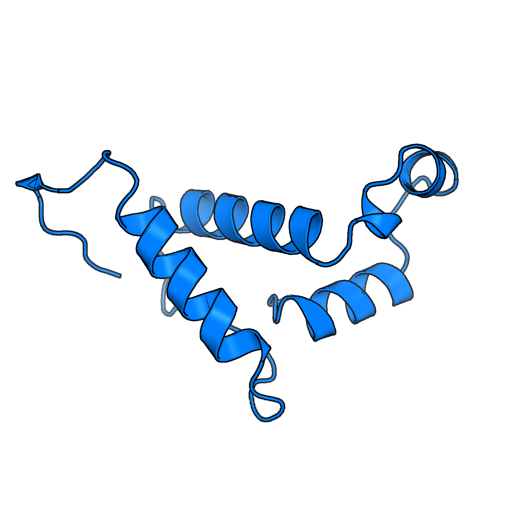 1.00 92.00 85 CYS A O 1
ATOM 693 N N . LYS A 1 86 ? -3.729 -3.236 5.839 1.00 91.69 86 LYS A N 1
ATOM 694 C CA . LYS A 1 86 ? -2.361 -3.619 6.243 1.00 91.69 86 LYS A CA 1
ATOM 695 C C . LYS A 1 86 ? -1.316 -2.536 5.932 1.00 91.69 86 LYS A C 1
ATOM 697 O O . LYS A 1 86 ? -0.213 -2.836 5.488 1.00 91.69 86 LYS A O 1
ATOM 702 N N . LEU A 1 87 ? -1.683 -1.269 6.146 1.00 87.88 87 LEU A N 1
ATOM 703 C CA . LEU A 1 87 ? -0.822 -0.103 5.906 1.00 87.88 87 LEU A CA 1
ATOM 704 C C . LEU A 1 87 ? 0.120 0.166 7.088 1.00 87.88 87 LEU A C 1
ATOM 706 O O . LEU A 1 87 ? -0.298 0.103 8.247 1.00 87.88 87 LEU A O 1
ATOM 710 N N . THR A 1 88 ? 1.363 0.534 6.785 1.00 82.88 88 THR A N 1
ATOM 711 C CA . THR A 1 88 ? 2.379 0.934 7.774 1.00 82.88 88 THR A CA 1
ATOM 712 C C . THR A 1 88 ? 2.145 2.361 8.308 1.00 82.88 88 THR A C 1
ATOM 714 O O . THR A 1 88 ? 1.323 3.117 7.789 1.00 82.88 88 THR A O 1
ATOM 717 N N . LYS A 1 89 ? 2.799 2.674 9.435 1.00 60.84 89 LYS A N 1
ATOM 718 C CA . LYS A 1 89 ? 2.639 3.881 10.261 1.00 60.84 89 LYS A CA 1
ATOM 719 C C . LYS A 1 89 ? 3.085 5.184 9.613 1.00 60.84 89 LYS A C 1
ATOM 721 O O . LYS A 1 89 ? 4.163 5.189 8.987 1.00 60.84 89 LYS A O 1
#

Sequence (89 aa):
MLILPPYQRRGHGRCLLTAIYNDLRKDSRIQDITGEDPSDEFIPLSDLVSLELCHKYLPDLFLKESILKTSRLTKEMIDYARDVCKLTK

Radius of gyration: 14.58 Å; chains: 1; bounding box: 35×31×39 Å

Secondary structure (DSSP, 8-state):
----GGGTTSSHHHHHHHHHHHHHTT-TT---B--SS--TTHHHHHHHHHHHHHHHH-GGGGSHHHHHH-SS--HHHHHHHHHHH-B--

pLDDT: mean 91.07, std 6.98, range [60.84, 98.0]

Foldseek 3Di:
DDDPPVRPPVCPLLVVVLVVQVVQLVDPVQQADDDDPDDPVRVVSNVVSLVVQCCVFVVVCVDPCNCVVDVDDDPVNVVVSCNRRRHDD